Protein AF-X1QG13-F1 (afdb_monomer_lite)

Radius of gyration: 11.87 Å; chains: 1; bounding box: 27×34×22 Å

Sequence (76 aa):
MAYYLKYSLTKLGEELYGLEHIRWGKQLWAMCKVRKDHVCVITGKPIKKGEDAYRPITNGGNRYERISPEFFEVNK

Organism: NCBI:txid412755

Foldseek 3Di:
DDPPQPKDWDDPDPFKIWIAHPVPGTFIWGKDQAQAWAAAPPPRHIDGHRGIWIATPDPDPRRPHTHHPVVVVVVD

Structure (mmCIF, N/CA/C/O backbone):
data_AF-X1QG13-F1
#
_entry.id   AF-X1QG13-F1
#
loop_
_atom_site.group_PDB
_atom_site.id
_atom_site.type_symbol
_atom_site.label_atom_id
_atom_site.label_alt_id
_atom_site.label_comp_id
_atom_site.label_asym_id
_atom_site.label_entity_id
_atom_site.label_seq_id
_atom_site.pdbx_PDB_ins_code
_atom_site.Cartn_x
_atom_site.Cartn_y
_atom_site.Cartn_z
_atom_site.occupancy
_atom_site.B_iso_or_equiv
_atom_site.auth_seq_id
_atom_site.auth_comp_id
_atom_site.auth_asym_id
_atom_site.auth_atom_id
_atom_site.pdbx_PDB_model_num
ATOM 1 N N . MET A 1 1 ? 5.380 -23.779 0.787 1.00 36.84 1 MET A N 1
ATOM 2 C CA . MET A 1 1 ? 5.756 -22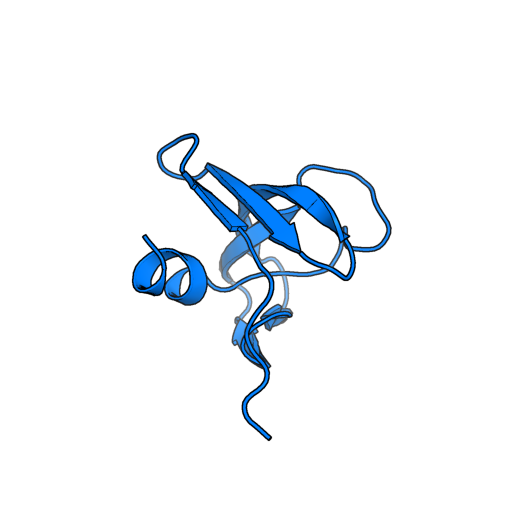.9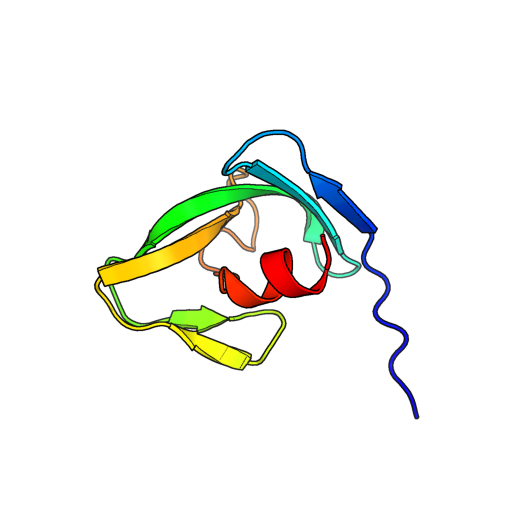62 -0.387 1.00 36.84 1 MET A CA 1
ATOM 3 C C . MET A 1 1 ? 5.836 -21.513 0.080 1.00 36.84 1 MET A C 1
ATOM 5 O O . MET A 1 1 ? 4.801 -20.886 0.259 1.00 36.84 1 MET A O 1
ATOM 9 N N . ALA A 1 2 ? 7.027 -21.029 0.437 1.00 36.28 2 ALA A N 1
ATOM 10 C CA . ALA A 1 2 ? 7.196 -19.651 0.893 1.00 36.28 2 ALA A CA 1
ATOM 11 C C . ALA A 1 2 ? 7.120 -18.735 -0.334 1.00 36.28 2 ALA A C 1
ATOM 13 O O . ALA A 1 2 ? 7.973 -18.806 -1.217 1.00 36.28 2 ALA A O 1
ATOM 14 N N . TYR A 1 3 ? 6.059 -17.937 -0.437 1.00 42.44 3 TYR A N 1
ATOM 15 C CA . TYR A 1 3 ? 5.951 -16.913 -1.468 1.00 42.44 3 TYR A CA 1
ATOM 16 C C . TYR A 1 3 ? 7.001 -15.844 -1.158 1.00 42.44 3 TYR A C 1
ATOM 18 O O . TYR A 1 3 ? 6.785 -14.991 -0.303 1.00 42.44 3 TYR A O 1
ATOM 26 N N . TYR A 1 4 ? 8.161 -15.921 -1.813 1.00 48.69 4 TYR A N 1
ATOM 27 C CA . TYR A 1 4 ? 9.130 -14.830 -1.818 1.00 48.69 4 TYR A CA 1
ATOM 28 C C . TYR A 1 4 ? 8.411 -13.598 -2.370 1.00 48.69 4 TYR A C 1
ATOM 30 O O . TYR A 1 4 ? 8.068 -13.547 -3.554 1.00 48.69 4 TYR A O 1
ATOM 38 N N . LEU A 1 5 ? 8.105 -12.646 -1.494 1.00 57.72 5 LEU A N 1
ATOM 39 C CA . LEU A 1 5 ? 7.457 -11.395 -1.850 1.00 57.72 5 LEU A CA 1
ATOM 40 C C . LEU A 1 5 ? 8.396 -10.622 -2.788 1.00 57.72 5 LEU A C 1
ATOM 42 O O . LEU A 1 5 ? 9.342 -9.977 -2.350 1.00 57.72 5 LEU A O 1
ATOM 46 N N . LYS A 1 6 ? 8.167 -10.736 -4.102 1.00 73.94 6 LYS A N 1
ATOM 47 C CA . LYS A 1 6 ? 8.886 -9.995 -5.150 1.00 73.94 6 LYS A CA 1
ATOM 48 C C . LYS A 1 6 ? 8.373 -8.558 -5.213 1.00 73.94 6 LYS A C 1
ATOM 50 O O . LYS A 1 6 ? 7.745 -8.169 -6.200 1.00 73.94 6 LYS A O 1
ATOM 55 N N . TYR A 1 7 ? 8.593 -7.793 -4.151 1.00 84.25 7 TYR A N 1
ATOM 56 C CA . TYR A 1 7 ? 8.464 -6.348 -4.224 1.00 84.25 7 TYR A CA 1
ATOM 57 C C . TYR A 1 7 ? 9.777 -5.656 -3.896 1.00 84.25 7 TYR A C 1
ATOM 59 O O . TYR A 1 7 ? 10.570 -6.151 -3.098 1.00 84.25 7 TYR A O 1
ATOM 67 N N . SER A 1 8 ? 9.989 -4.501 -4.518 1.00 88.69 8 SER A N 1
ATOM 68 C CA . SER A 1 8 ? 11.022 -3.553 -4.112 1.00 88.69 8 SER A CA 1
ATOM 69 C C . SER A 1 8 ? 10.337 -2.308 -3.554 1.00 88.69 8 SER A C 1
ATOM 71 O O . SER A 1 8 ? 9.333 -1.839 -4.100 1.00 88.69 8 SER A O 1
ATOM 73 N N . LEU A 1 9 ? 10.840 -1.813 -2.423 1.00 91.38 9 LEU A N 1
ATOM 74 C CA . LEU A 1 9 ? 10.327 -0.624 -1.758 1.00 91.38 9 LEU A CA 1
ATOM 75 C C . LEU A 1 9 ? 11.406 0.457 -1.743 1.00 91.38 9 LEU A C 1
ATOM 77 O O . LEU A 1 9 ? 12.576 0.189 -1.483 1.00 91.38 9 LEU A O 1
ATOM 81 N N . THR A 1 10 ? 11.020 1.696 -2.021 1.00 92.38 10 THR A N 1
ATOM 82 C CA . THR A 1 10 ? 11.902 2.860 -1.922 1.00 92.38 10 THR A CA 1
ATOM 83 C C . THR A 1 10 ? 11.151 3.987 -1.235 1.00 92.38 10 THR A C 1
ATOM 85 O O . THR A 1 10 ? 10.114 4.432 -1.725 1.00 92.38 10 THR A O 1
ATOM 88 N N . LYS A 1 11 ? 11.662 4.477 -0.104 1.00 92.56 11 LYS A N 1
ATOM 89 C CA . LYS A 1 11 ? 11.120 5.675 0.544 1.00 92.56 11 LYS A CA 1
ATOM 90 C C . LYS A 1 11 ? 11.580 6.914 -0.226 1.00 92.56 11 LYS A C 1
ATOM 92 O O . LYS A 1 11 ? 12.775 7.102 -0.427 1.00 92.56 11 LYS A O 1
ATOM 97 N N . LEU A 1 12 ? 10.633 7.737 -0.675 1.00 91.38 12 LEU A N 1
ATOM 98 C CA . LEU A 1 12 ? 10.898 8.925 -1.502 1.00 91.38 12 LEU A CA 1
ATOM 99 C C . LEU A 1 12 ? 10.574 10.239 -0.775 1.00 91.38 12 LEU A C 1
ATOM 101 O O . LEU A 1 12 ? 10.994 11.303 -1.214 1.00 91.38 12 LEU A O 1
ATOM 105 N N . GLY A 1 13 ? 9.834 10.164 0.3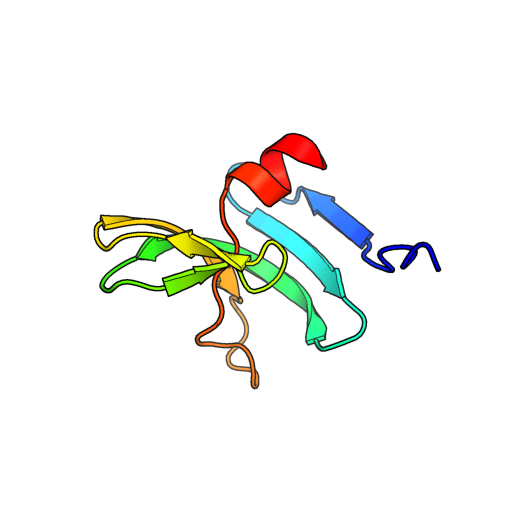31 1.00 90.56 13 GLY A N 1
ATOM 106 C CA . GLY A 1 13 ? 9.501 11.282 1.212 1.00 90.56 13 GLY A CA 1
ATOM 107 C C . GLY A 1 13 ? 8.930 10.769 2.534 1.00 90.56 13 GLY A C 1
ATOM 108 O O . GLY A 1 13 ? 8.932 9.562 2.783 1.00 90.56 13 GLY A O 1
ATOM 109 N N . GLU A 1 14 ? 8.434 11.662 3.389 1.00 88.38 14 GLU A N 1
ATOM 110 C CA . GLU A 1 14 ? 7.817 11.262 4.667 1.00 88.38 14 GLU A CA 1
ATOM 111 C C . GLU A 1 14 ? 6.590 10.366 4.455 1.00 88.38 14 GLU A C 1
ATOM 113 O O . GLU A 1 14 ? 6.480 9.308 5.073 1.00 88.38 14 GLU A O 1
ATOM 118 N N . GLU A 1 15 ? 5.744 10.737 3.494 1.00 92.12 15 GLU A N 1
ATOM 119 C CA . GLU A 1 15 ? 4.459 10.093 3.200 1.00 92.12 15 GLU A CA 1
ATOM 120 C C . GLU A 1 15 ? 4.374 9.562 1.756 1.00 92.12 15 GLU A C 1
ATOM 122 O O . GLU A 1 15 ? 3.287 9.387 1.196 1.00 92.12 15 GLU A O 1
ATOM 127 N N . LEU A 1 16 ? 5.530 9.318 1.128 1.00 93.75 16 LEU A N 1
ATOM 128 C CA . LEU A 1 16 ? 5.636 8.898 -0.268 1.00 93.75 16 LEU A CA 1
ATOM 129 C C . LEU A 1 16 ? 6.589 7.713 -0.430 1.00 93.75 16 LEU A C 1
ATOM 131 O O . LEU A 1 16 ? 7.772 7.794 -0.086 1.00 93.75 16 LEU A O 1
ATOM 135 N N . TYR A 1 17 ? 6.084 6.647 -1.049 1.00 94.44 17 TYR A N 1
ATOM 136 C CA . TYR A 1 17 ? 6.848 5.439 -1.346 1.00 94.44 17 TYR A CA 1
ATOM 137 C C . TYR A 1 17 ? 6.762 5.069 -2.823 1.00 94.44 17 TYR A C 1
ATOM 139 O O . TYR A 1 17 ? 5.711 5.176 -3.452 1.00 94.44 17 TYR A O 1
ATOM 147 N N . GLY A 1 18 ? 7.872 4.592 -3.372 1.00 93.81 18 GLY A N 1
ATOM 148 C CA . GLY A 1 18 ? 7.900 3.806 -4.596 1.00 93.81 18 GLY A CA 1
ATOM 149 C C . GLY A 1 18 ? 7.780 2.326 -4.250 1.00 93.81 18 GLY A C 1
ATOM 150 O O . GLY A 1 18 ? 8.551 1.831 -3.434 1.00 93.81 18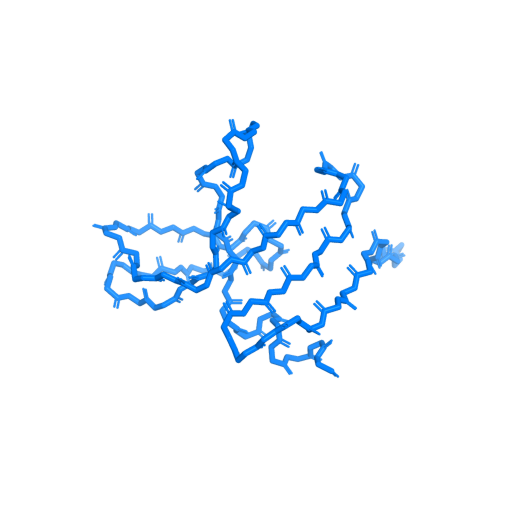 GLY A O 1
ATOM 151 N N . LEU A 1 19 ? 6.826 1.634 -4.866 1.00 91.81 19 LEU A N 1
ATOM 152 C CA . LEU A 1 19 ? 6.635 0.193 -4.743 1.00 91.81 19 LEU A CA 1
ATOM 153 C C . LEU A 1 19 ? 6.662 -0.421 -6.140 1.00 91.81 19 LEU A C 1
ATOM 155 O O . LEU A 1 19 ? 5.852 -0.060 -6.996 1.00 91.81 19 LEU A O 1
ATOM 159 N N . GLU A 1 20 ? 7.573 -1.357 -6.362 1.00 90.75 20 GLU A N 1
ATOM 160 C CA . GLU A 1 20 ? 7.533 -2.244 -7.516 1.00 90.75 20 GLU A CA 1
ATOM 161 C C . GLU A 1 20 ? 6.919 -3.565 -7.092 1.00 90.75 20 GLU A C 1
ATOM 163 O O . GLU A 1 20 ? 7.407 -4.212 -6.172 1.00 90.75 20 GLU A O 1
ATOM 168 N N . HIS A 1 21 ? 5.832 -3.960 -7.742 1.00 87.94 21 HIS A N 1
ATOM 169 C CA . HIS A 1 21 ? 5.129 -5.194 -7.427 1.00 87.94 21 HIS A CA 1
ATOM 170 C C . HIS A 1 21 ? 4.770 -5.921 -8.717 1.00 87.94 21 HIS A C 1
ATOM 172 O O . HIS A 1 21 ? 4.338 -5.291 -9.682 1.00 87.94 21 HIS A O 1
ATOM 178 N N . ILE A 1 22 ? 4.860 -7.252 -8.724 1.00 87.19 22 ILE A N 1
ATOM 179 C CA . ILE A 1 22 ? 4.609 -8.071 -9.923 1.00 87.19 22 ILE A CA 1
ATOM 180 C C . ILE A 1 22 ? 3.256 -7.780 -10.597 1.00 87.19 22 ILE A C 1
ATOM 182 O O . ILE A 1 22 ? 3.140 -7.864 -11.815 1.00 87.19 22 ILE A O 1
ATOM 186 N N . ARG A 1 23 ? 2.234 -7.404 -9.816 1.00 85.38 23 ARG A N 1
ATOM 187 C CA . ARG A 1 23 ? 0.882 -7.120 -10.324 1.00 85.38 23 ARG A CA 1
ATOM 188 C C . ARG A 1 23 ? 0.724 -5.727 -10.941 1.00 85.38 23 ARG A C 1
ATOM 190 O O . ARG A 1 23 ? -0.117 -5.558 -11.817 1.00 85.38 23 ARG A O 1
ATOM 197 N N . TRP A 1 24 ? 1.469 -4.730 -10.466 1.00 85.69 24 TRP A N 1
ATOM 198 C CA . TRP A 1 24 ? 1.241 -3.319 -10.831 1.00 85.69 24 TRP A CA 1
ATOM 199 C C . TRP A 1 24 ? 2.453 -2.650 -11.479 1.00 85.69 24 TRP A C 1
ATOM 201 O O . TRP A 1 24 ? 2.363 -1.492 -11.884 1.00 85.69 24 TRP A O 1
ATOM 211 N N . GLY A 1 25 ? 3.578 -3.361 -11.567 1.00 88.38 25 GLY A N 1
ATOM 212 C CA . GLY A 1 25 ? 4.868 -2.783 -11.910 1.00 88.38 25 GLY A CA 1
ATOM 213 C C . GLY A 1 25 ? 5.324 -1.774 -10.859 1.00 88.38 25 GLY A C 1
ATOM 214 O O . GLY A 1 25 ? 4.945 -1.850 -9.687 1.00 88.38 25 GLY A O 1
ATOM 215 N N . LYS A 1 26 ? 6.145 -0.819 -11.296 1.00 90.69 26 LYS A N 1
ATOM 216 C CA . LYS A 1 26 ? 6.651 0.280 -10.472 1.00 90.69 26 LYS A CA 1
ATOM 217 C C . LYS A 1 26 ? 5.615 1.394 -10.361 1.00 90.69 26 LYS A C 1
ATOM 219 O O . LYS A 1 26 ? 5.206 1.968 -11.369 1.00 90.69 26 LYS A O 1
ATOM 224 N N . GLN A 1 27 ? 5.230 1.739 -9.136 1.00 92.00 27 GLN A N 1
ATOM 225 C CA . GLN A 1 27 ? 4.264 2.798 -8.868 1.00 92.00 27 GLN A CA 1
ATOM 226 C C . GLN A 1 27 ? 4.591 3.604 -7.615 1.00 92.00 27 GLN A C 1
ATOM 228 O O . GLN A 1 27 ? 5.245 3.125 -6.693 1.00 92.00 27 GLN A O 1
ATOM 233 N N . LEU A 1 28 ? 4.078 4.833 -7.577 1.00 94.19 28 LEU A N 1
ATOM 234 C CA . LEU A 1 28 ? 4.146 5.707 -6.413 1.00 94.19 28 LEU A CA 1
ATOM 235 C C . LEU A 1 28 ? 2.885 5.589 -5.565 1.00 94.19 28 LEU A C 1
ATOM 237 O O . LEU A 1 28 ? 1.773 5.589 -6.097 1.00 94.19 28 LEU A O 1
ATOM 241 N N . TRP A 1 29 ? 3.081 5.567 -4.254 1.00 94.62 29 TRP A N 1
ATOM 242 C CA . TRP A 1 29 ? 2.056 5.418 -3.237 1.00 94.62 29 TRP A CA 1
ATOM 243 C C . TRP A 1 29 ? 2.166 6.562 -2.235 1.00 94.62 29 TRP A C 1
ATOM 245 O O . TRP A 1 29 ? 3.193 6.711 -1.575 1.00 94.62 29 TRP A O 1
ATOM 255 N N . ALA A 1 30 ? 1.110 7.365 -2.137 1.00 95.88 30 ALA A N 1
ATOM 256 C CA . ALA A 1 30 ? 1.031 8.506 -1.230 1.00 95.88 30 ALA A CA 1
ATOM 257 C C . ALA A 1 30 ? 0.022 8.247 -0.114 1.00 95.88 30 ALA A C 1
ATOM 259 O O . ALA A 1 30 ? -1.021 7.624 -0.353 1.00 95.88 30 ALA A O 1
ATOM 260 N N . MET A 1 31 ? 0.318 8.759 1.078 1.00 96.00 31 MET A N 1
ATOM 261 C CA . MET A 1 31 ? -0.586 8.695 2.221 1.00 96.00 31 MET A CA 1
ATOM 262 C C . MET A 1 31 ? -1.879 9.473 1.949 1.00 96.00 31 MET A C 1
ATOM 264 O O . MET A 1 31 ? -1.916 10.476 1.231 1.00 96.00 31 MET A O 1
ATOM 268 N N . CYS A 1 32 ? -2.985 8.957 2.468 1.00 95.50 32 CYS A N 1
ATOM 269 C CA . CYS A 1 32 ? -4.294 9.574 2.375 1.00 95.50 32 CYS A CA 1
ATOM 270 C C . CYS A 1 32 ? -5.213 9.064 3.484 1.00 95.50 32 CYS A C 1
ATOM 272 O O . CYS A 1 32 ? -5.101 7.923 3.931 1.00 95.50 32 CYS A O 1
ATOM 274 N N . LYS A 1 33 ? -6.206 9.879 3.837 1.00 96.75 33 LYS A N 1
ATOM 275 C CA . LYS A 1 33 ? -7.282 9.475 4.740 1.00 96.75 33 LYS A CA 1
ATOM 276 C C . LYS A 1 33 ? -8.397 8.775 3.970 1.00 96.75 33 LYS A C 1
ATOM 278 O O . LYS A 1 33 ? -8.943 9.336 3.006 1.00 96.75 33 LYS A O 1
ATOM 283 N N . VAL A 1 34 ? -8.755 7.552 4.360 1.00 96.31 34 VAL A N 1
ATOM 284 C CA . VAL A 1 34 ? -9.782 6.792 3.637 1.00 96.31 34 VAL A CA 1
ATOM 285 C C . VAL A 1 34 ? -11.192 7.294 3.949 1.00 96.31 34 VAL A C 1
ATOM 287 O O . VAL A 1 34 ? -11.538 7.628 5.080 1.00 96.31 34 VAL A O 1
ATOM 290 N N . ARG A 1 35 ? -12.047 7.342 2.922 1.00 95.75 35 ARG A N 1
ATOM 291 C CA . ARG A 1 35 ? -13.427 7.866 3.023 1.00 95.75 35 ARG A CA 1
ATOM 292 C C . ARG A 1 35 ? -14.486 6.778 3.232 1.00 95.75 35 ARG A C 1
ATOM 294 O O . ARG A 1 35 ? -15.648 7.098 3.477 1.00 95.75 35 ARG A O 1
ATOM 301 N N . LYS A 1 36 ? -14.090 5.510 3.123 1.00 95.19 36 LYS A N 1
ATOM 302 C CA . LYS A 1 36 ? -14.907 4.304 3.303 1.00 95.19 36 LYS A CA 1
ATOM 303 C C . LYS A 1 36 ? -14.016 3.162 3.790 1.00 95.19 36 LYS A C 1
ATOM 305 O O . LYS A 1 36 ? -12.798 3.307 3.750 1.00 95.19 36 LYS A O 1
ATOM 310 N N . ASP A 1 37 ? -14.617 2.058 4.209 1.00 97.06 37 ASP A N 1
ATOM 311 C CA . ASP A 1 37 ? -13.873 0.853 4.572 1.00 97.06 37 ASP A CA 1
ATOM 312 C C . ASP A 1 37 ? -13.153 0.268 3.346 1.00 97.06 37 ASP A C 1
ATOM 314 O O . ASP A 1 37 ? -13.668 0.269 2.221 1.00 97.06 37 ASP A O 1
ATOM 318 N N . HIS A 1 38 ? -11.941 -0.218 3.582 1.00 96.81 38 HIS A N 1
ATOM 319 C CA . HIS A 1 38 ? -11.061 -0.847 2.611 1.00 96.81 38 HIS A CA 1
ATOM 320 C C . HIS A 1 38 ? -10.398 -2.082 3.224 1.00 96.81 38 HIS A C 1
ATOM 322 O O . HIS A 1 38 ? -10.489 -2.353 4.420 1.00 96.81 38 HIS A O 1
ATOM 328 N N . VAL A 1 39 ? -9.699 -2.827 2.377 1.00 96.44 39 VAL A N 1
ATOM 329 C CA . VAL A 1 39 ? -8.822 -3.920 2.779 1.00 96.44 39 VAL A CA 1
ATOM 330 C C . VAL A 1 39 ? -7.456 -3.652 2.163 1.00 96.44 39 VAL A C 1
ATOM 332 O O . VAL A 1 39 ? -7.371 -3.268 0.992 1.00 96.44 39 VAL A O 1
ATOM 335 N N . CYS A 1 40 ? -6.398 -3.811 2.954 1.00 94.75 40 CYS A N 1
ATOM 336 C CA . CYS A 1 40 ? -5.028 -3.715 2.482 1.00 94.75 40 CYS A CA 1
ATOM 337 C C . CYS A 1 40 ? -4.788 -4.776 1.407 1.00 94.75 40 CYS A C 1
ATOM 339 O O . CYS A 1 40 ? -4.914 -5.970 1.671 1.00 94.75 40 CYS A O 1
ATOM 341 N N . VAL A 1 41 ? -4.416 -4.351 0.202 1.00 93.06 41 VAL A N 1
ATOM 342 C CA . VAL A 1 41 ? -4.261 -5.268 -0.935 1.00 93.06 41 VAL A CA 1
ATOM 343 C C . VAL A 1 41 ? -3.053 -6.204 -0.794 1.00 93.06 41 VAL A C 1
ATOM 345 O O . VAL A 1 41 ? -3.017 -7.251 -1.433 1.00 93.06 41 VAL A O 1
ATOM 348 N N . ILE A 1 42 ? -2.079 -5.851 0.052 1.00 90.44 42 ILE A N 1
ATOM 349 C CA . ILE A 1 42 ? -0.898 -6.683 0.315 1.00 90.44 42 ILE A CA 1
ATOM 350 C C . ILE A 1 42 ? -1.123 -7.620 1.503 1.00 90.44 42 ILE A C 1
ATOM 352 O O . ILE A 1 42 ? -0.892 -8.819 1.395 1.00 90.44 42 ILE A O 1
ATOM 356 N N . THR A 1 43 ? -1.563 -7.085 2.644 1.00 90.38 43 THR A N 1
ATOM 357 C CA . THR A 1 43 ? -1.621 -7.844 3.906 1.00 90.38 43 THR A CA 1
ATOM 358 C C . THR A 1 43 ? -2.999 -8.427 4.209 1.00 90.38 43 THR A C 1
ATOM 360 O O . THR A 1 43 ? -3.135 -9.197 5.155 1.00 90.38 43 THR A O 1
ATOM 363 N N . GLY A 1 44 ? -4.041 -8.038 3.467 1.00 92.38 44 GLY A N 1
ATOM 364 C CA . GLY A 1 44 ? -5.426 -8.430 3.741 1.00 92.38 44 GLY A CA 1
ATOM 365 C C . GLY A 1 44 ? -6.033 -7.781 4.991 1.00 92.38 44 GLY A C 1
ATOM 366 O O . GLY A 1 44 ? -7.182 -8.064 5.327 1.00 92.38 44 GLY A O 1
ATOM 367 N N . LYS A 1 45 ? -5.297 -6.906 5.689 1.00 92.31 45 LYS A N 1
ATOM 368 C CA . LYS A 1 45 ? -5.788 -6.247 6.904 1.00 92.31 45 LYS A CA 1
ATOM 369 C C . LYS A 1 45 ? -6.930 -5.270 6.594 1.00 92.31 45 LYS A C 1
ATOM 371 O O . LYS A 1 45 ? -6.837 -4.536 5.606 1.00 92.31 45 LYS A O 1
ATOM 376 N N . PRO A 1 46 ? -7.992 -5.228 7.415 1.00 96.62 46 PRO A N 1
ATOM 377 C CA . PRO A 1 46 ? -9.044 -4.231 7.264 1.00 96.62 46 PRO A CA 1
ATOM 378 C C . PRO A 1 46 ? -8.491 -2.825 7.532 1.00 96.62 46 PRO A C 1
ATOM 380 O O . PRO A 1 46 ? -7.659 -2.645 8.414 1.00 96.62 46 PRO A O 1
ATOM 383 N N . ILE A 1 47 ? -8.973 -1.847 6.766 1.00 97.38 47 ILE A N 1
ATOM 384 C CA . ILE A 1 47 ? -8.693 -0.417 6.930 1.00 97.38 47 ILE A CA 1
ATOM 385 C C . ILE A 1 47 ? -10.050 0.276 7.055 1.00 97.38 47 ILE A C 1
ATOM 387 O O . ILE A 1 47 ? -10.869 0.218 6.131 1.00 97.38 47 ILE A O 1
ATOM 391 N N . LYS A 1 48 ? -10.326 0.899 8.194 1.00 97.50 48 LYS A N 1
ATOM 392 C CA . LYS A 1 48 ? -11.624 1.513 8.493 1.00 97.50 48 LYS A CA 1
ATOM 393 C C . LYS A 1 48 ? -11.724 2.934 7.969 1.00 97.50 48 LYS A C 1
ATOM 395 O O . LYS A 1 48 ? -10.737 3.654 7.848 1.00 97.50 48 LYS A O 1
ATOM 400 N N . LYS A 1 49 ? -12.949 3.364 7.652 1.00 97.31 49 LYS A N 1
ATOM 401 C CA . LYS A 1 49 ? -13.235 4.755 7.280 1.00 97.31 49 LYS A CA 1
ATOM 402 C C . LYS A 1 49 ? -12.619 5.726 8.298 1.00 97.31 49 LYS A C 1
ATOM 404 O O . LYS A 1 49 ? -12.889 5.630 9.489 1.00 97.31 49 LYS A O 1
ATOM 409 N N . GLY A 1 50 ? -11.881 6.716 7.802 1.00 96.06 50 GLY A N 1
ATOM 410 C CA . GLY A 1 50 ? -11.199 7.710 8.625 1.00 96.06 50 GLY A CA 1
ATOM 411 C C . GLY A 1 50 ? -9.790 7.316 9.064 1.00 96.06 50 GLY A C 1
ATOM 412 O O . GLY A 1 50 ? -9.109 8.179 9.603 1.00 96.06 50 GLY A O 1
ATOM 413 N N . GLU A 1 51 ? -9.334 6.090 8.809 1.00 96.94 51 GLU A N 1
ATOM 414 C CA . GLU A 1 51 ? -7.934 5.708 9.014 1.00 96.94 51 GLU A CA 1
ATOM 415 C C . GLU A 1 51 ? -7.042 6.204 7.871 1.00 96.94 51 GLU A C 1
ATOM 417 O O . GLU A 1 51 ? -7.510 6.565 6.780 1.00 96.94 51 GLU A O 1
ATOM 422 N N . ASP A 1 52 ? -5.739 6.203 8.126 1.00 97.12 52 ASP A N 1
ATOM 423 C CA . ASP A 1 52 ? -4.742 6.503 7.114 1.00 97.12 52 ASP A CA 1
ATOM 424 C C . ASP A 1 52 ? -4.369 5.250 6.324 1.00 97.12 52 ASP A C 1
ATOM 426 O O . ASP A 1 52 ? -4.278 4.139 6.846 1.00 97.12 52 ASP A O 1
ATOM 430 N N . ALA A 1 53 ? -4.146 5.435 5.029 1.00 97.12 53 ALA A N 1
ATOM 431 C CA . ALA A 1 53 ? -3.664 4.404 4.129 1.00 97.12 53 ALA A CA 1
ATOM 432 C C . ALA A 1 53 ? -2.899 5.029 2.970 1.00 97.12 53 ALA A C 1
ATOM 434 O O . ALA A 1 53 ? -3.044 6.209 2.661 1.00 97.12 53 ALA A O 1
ATOM 435 N N . TYR A 1 54 ? -2.147 4.212 2.253 1.00 96.25 54 TYR A N 1
ATOM 436 C CA . TYR A 1 54 ? -1.475 4.635 1.038 1.00 96.25 54 TYR A CA 1
ATOM 437 C C . TYR A 1 54 ? -2.326 4.293 -0.180 1.00 96.25 54 TYR A C 1
ATOM 439 O O . TYR A 1 54 ? -2.868 3.187 -0.295 1.00 96.25 54 TYR A O 1
ATOM 447 N N . ARG A 1 55 ? -2.441 5.248 -1.104 1.00 95.44 55 ARG A N 1
ATOM 448 C CA . ARG A 1 55 ? -3.106 5.082 -2.401 1.00 95.44 55 ARG A CA 1
ATOM 449 C C . ARG A 1 55 ? -2.094 5.235 -3.534 1.00 95.44 55 ARG A C 1
ATOM 451 O O . ARG A 1 55 ? -1.178 6.051 -3.400 1.00 95.44 55 ARG A O 1
ATOM 458 N N . PRO A 1 56 ? -2.275 4.544 -4.667 1.00 95.31 56 PRO A N 1
ATOM 459 C CA . PRO A 1 56 ? -1.437 4.799 -5.820 1.00 95.31 56 PRO A CA 1
ATOM 460 C C . PRO A 1 56 ? -1.739 6.199 -6.366 1.00 95.31 56 PRO A C 1
ATOM 462 O O . PRO A 1 56 ? -2.895 6.630 -6.421 1.00 95.31 56 PRO A O 1
ATOM 465 N N . ILE A 1 57 ? -0.690 6.921 -6.754 1.00 92.88 57 ILE A N 1
ATOM 466 C CA . ILE A 1 57 ? -0.812 8.247 -7.380 1.00 92.88 57 ILE A CA 1
ATOM 467 C C . ILE A 1 57 ? -1.264 8.107 -8.836 1.00 92.88 57 ILE A C 1
ATOM 469 O O . ILE A 1 57 ? -1.954 8.972 -9.371 1.00 92.88 57 ILE A O 1
ATOM 473 N N . THR A 1 58 ? -0.889 7.003 -9.482 1.00 85.12 58 THR A N 1
ATOM 474 C CA . THR A 1 58 ? -1.238 6.752 -10.880 1.00 85.12 58 THR A CA 1
ATOM 475 C C . THR A 1 58 ? -2.709 6.351 -11.022 1.00 85.12 58 THR A C 1
ATOM 477 O O . THR A 1 58 ? -3.252 5.605 -10.207 1.00 85.12 58 THR A O 1
ATOM 480 N N . ASN A 1 59 ? -3.362 6.804 -12.096 1.00 74.88 59 ASN A N 1
ATOM 481 C CA . ASN A 1 59 ? -4.749 6.450 -12.429 1.00 74.88 59 ASN A CA 1
ATOM 482 C C . ASN A 1 59 ? -4.877 5.057 -13.084 1.00 74.88 59 ASN A C 1
ATOM 484 O O . ASN A 1 59 ? -5.752 4.838 -13.919 1.00 74.88 59 ASN A O 1
ATOM 488 N N . GLY A 1 60 ? -3.999 4.119 -12.723 1.00 76.81 60 GLY A N 1
ATOM 489 C CA . GLY A 1 60 ? -3.988 2.762 -13.265 1.00 76.81 60 GLY A CA 1
ATOM 490 C C . GLY A 1 60 ? -5.120 1.874 -12.734 1.00 76.81 60 GLY A C 1
ATOM 491 O O . GLY A 1 60 ? -5.972 2.291 -11.944 1.00 76.81 60 GLY A O 1
ATOM 492 N N . GLY A 1 61 ? -5.100 0.599 -13.136 1.00 79.38 61 GLY A N 1
ATOM 493 C CA . GLY A 1 61 ? -6.098 -0.405 -12.736 1.00 79.38 61 GLY A CA 1
ATOM 494 C C . GLY A 1 61 ? -6.202 -0.653 -11.223 1.00 79.38 61 GLY A C 1
ATOM 495 O O . GLY A 1 61 ? -7.190 -1.213 -10.761 1.00 79.38 61 GLY A O 1
ATOM 496 N N . ASN A 1 62 ? -5.232 -0.189 -10.434 1.00 86.44 62 ASN A N 1
ATOM 497 C CA . ASN A 1 62 ? -5.219 -0.292 -8.978 1.00 86.44 62 ASN A CA 1
ATOM 498 C C . ASN A 1 62 ? -5.607 1.001 -8.239 1.00 86.44 62 ASN A C 1
ATOM 500 O O . ASN A 1 62 ? -5.453 1.074 -7.024 1.00 86.44 62 ASN A O 1
ATOM 504 N N . ARG A 1 63 ? -6.179 2.009 -8.916 1.00 86.69 63 ARG A N 1
ATOM 505 C CA . ARG A 1 63 ? -6.584 3.307 -8.317 1.00 86.69 63 ARG A CA 1
ATOM 506 C C . ARG A 1 63 ? -7.423 3.219 -7.024 1.00 86.69 63 ARG A C 1
ATOM 508 O O . ARG A 1 63 ? -7.450 4.145 -6.206 1.00 86.69 63 ARG A O 1
ATOM 515 N N . TYR A 1 64 ? -8.141 2.114 -6.838 1.00 88.88 64 TYR A N 1
ATOM 516 C CA . TYR A 1 64 ? -9.005 1.862 -5.681 1.00 88.88 64 TYR A CA 1
ATOM 517 C C . TYR A 1 64 ? -8.361 1.029 -4.576 1.00 88.88 64 TYR A C 1
ATOM 519 O O . TYR A 1 64 ? -8.944 0.902 -3.499 1.00 8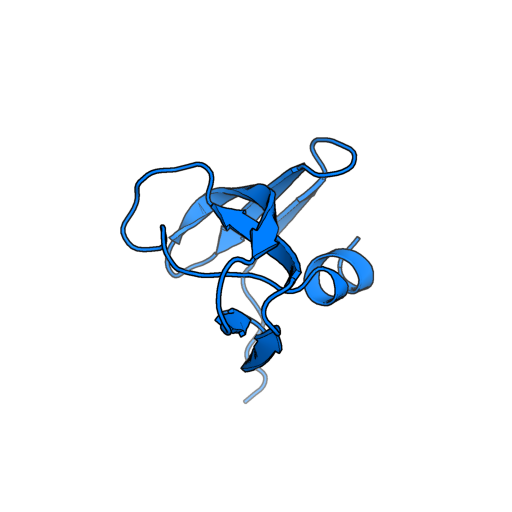8.88 64 TYR A O 1
ATOM 527 N N . GLU A 1 65 ? -7.178 0.484 -4.828 1.00 93.00 65 GLU A N 1
ATOM 528 C CA . GLU A 1 65 ? -6.456 -0.335 -3.868 1.00 93.00 65 GLU A CA 1
ATOM 529 C C . GLU A 1 65 ? -5.823 0.547 -2.792 1.00 93.00 65 GLU A C 1
ATOM 531 O O . GLU A 1 65 ? -5.500 1.722 -3.012 1.00 93.00 65 GLU A O 1
ATOM 536 N N . ARG A 1 66 ? -5.717 -0.010 -1.588 1.00 95.88 66 ARG A N 1
ATOM 537 C CA . ARG A 1 66 ? -5.136 0.654 -0.424 1.00 95.88 66 ARG A CA 1
ATOM 538 C C . ARG A 1 66 ? -4.099 -0.255 0.195 1.00 95.88 66 ARG A C 1
ATOM 540 O O . ARG A 1 66 ? -4.275 -1.470 0.198 1.00 95.88 66 ARG A O 1
ATOM 547 N N . ILE A 1 67 ? -3.042 0.345 0.721 1.00 95.25 67 ILE A N 1
ATOM 548 C CA . ILE A 1 67 ? -2.024 -0.353 1.501 1.00 95.25 67 ILE A CA 1
ATOM 549 C C . ILE A 1 67 ? -1.999 0.268 2.896 1.00 95.25 67 ILE A C 1
ATOM 551 O O . ILE A 1 67 ? -1.994 1.492 3.029 1.00 95.25 67 ILE A O 1
ATOM 555 N N . SER A 1 68 ? -2.041 -0.571 3.930 1.00 95.19 68 SER A N 1
ATOM 556 C CA . SER A 1 68 ? -2.009 -0.118 5.320 1.00 95.19 68 SER A CA 1
ATOM 557 C C . SER A 1 68 ? -0.653 0.524 5.650 1.00 95.19 68 SER A C 1
AT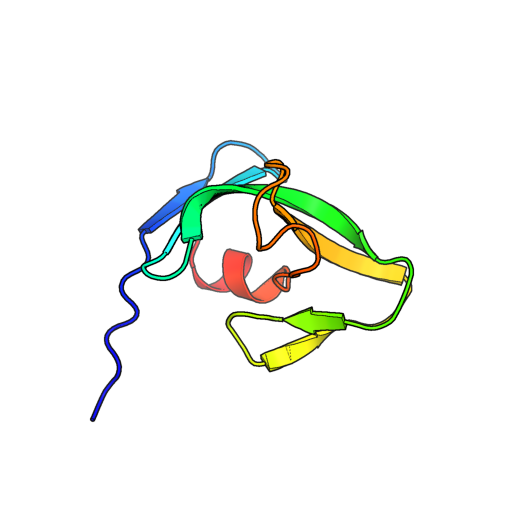OM 559 O O . SER A 1 68 ? 0.369 0.056 5.142 1.00 95.19 68 SER A O 1
ATOM 561 N N . PRO A 1 69 ? -0.597 1.551 6.518 1.00 93.50 69 PRO A N 1
ATOM 562 C CA . PRO A 1 69 ? 0.667 2.168 6.926 1.00 93.50 69 PRO A CA 1
ATOM 563 C C . PRO A 1 69 ? 1.654 1.168 7.532 1.00 93.50 69 PRO A C 1
ATOM 565 O O . PRO A 1 69 ? 2.835 1.186 7.195 1.00 93.50 69 PRO A O 1
ATOM 568 N N . GLU A 1 70 ? 1.136 0.215 8.309 1.00 91.44 70 GLU A N 1
ATOM 569 C CA . GLU A 1 70 ? 1.906 -0.866 8.927 1.00 91.44 70 GLU A CA 1
ATOM 570 C C . GLU A 1 70 ? 2.771 -1.645 7.920 1.00 91.44 70 GLU A C 1
ATOM 572 O O . GLU A 1 70 ? 3.896 -2.023 8.233 1.00 91.44 70 GLU A O 1
ATOM 577 N N . PHE A 1 71 ? 2.289 -1.857 6.687 1.00 90.94 71 PHE A N 1
ATOM 578 C CA . PHE A 1 71 ? 3.083 -2.545 5.666 1.00 90.94 71 PHE A CA 1
ATOM 579 C C . PHE A 1 71 ? 4.381 -1.787 5.367 1.00 90.94 71 PHE A C 1
ATOM 581 O O . PHE A 1 71 ? 5.443 -2.399 5.288 1.00 90.94 71 PHE A O 1
ATOM 588 N N . PHE A 1 72 ? 4.305 -0.463 5.226 1.00 86.69 72 PHE A N 1
ATOM 589 C CA . PHE A 1 72 ? 5.482 0.357 4.961 1.00 86.69 72 PHE A CA 1
ATOM 590 C C . PHE A 1 72 ? 6.362 0.494 6.199 1.00 86.69 72 PHE A C 1
ATOM 592 O O . PHE A 1 72 ? 7.574 0.523 6.061 1.00 86.69 72 PHE A O 1
ATOM 599 N N . GLU A 1 73 ? 5.789 0.542 7.402 1.00 84.50 73 GLU A N 1
ATOM 600 C CA . GLU A 1 73 ? 6.558 0.632 8.650 1.00 84.50 73 GLU A CA 1
ATOM 601 C C . GLU A 1 73 ? 7.419 -0.601 8.918 1.00 84.50 73 GLU A C 1
ATOM 603 O O . GLU A 1 73 ? 8.570 -0.452 9.315 1.00 84.50 73 GLU A O 1
ATOM 608 N N . VAL A 1 74 ? 6.891 -1.798 8.649 1.00 84.12 74 VAL A N 1
ATOM 609 C CA . VAL A 1 74 ? 7.617 -3.065 8.838 1.00 84.12 74 VAL A CA 1
ATOM 610 C C . VAL A 1 74 ? 8.702 -3.282 7.772 1.00 84.12 74 VAL A C 1
ATOM 612 O O . VAL A 1 74 ? 9.636 -4.043 8.000 1.00 84.12 74 VAL A O 1
ATOM 615 N N . ASN A 1 75 ? 8.595 -2.621 6.615 1.00 78.56 75 ASN A N 1
ATOM 616 C CA . ASN A 1 75 ? 9.486 -2.816 5.464 1.00 78.56 75 ASN A CA 1
ATOM 617 C C . ASN A 1 75 ? 10.394 -1.604 5.169 1.00 78.56 75 ASN A C 1
ATOM 619 O O . ASN A 1 75 ? 10.933 -1.518 4.065 1.00 78.56 75 ASN A O 1
ATOM 623 N N . LYS A 1 76 ? 10.517 -0.662 6.115 1.00 65.00 76 LYS A N 1
ATOM 624 C CA . LYS A 1 76 ? 11.414 0.505 6.029 1.00 65.00 76 LYS A CA 1
ATOM 625 C C . LYS A 1 76 ? 12.890 0.124 6.042 1.00 65.00 76 LYS A C 1
ATOM 627 O O . LYS A 1 76 ? 13.247 -0.854 6.731 1.00 65.00 76 LYS A O 1
#

pLDDT: mean 87.91, std 13.23, range [36.28, 97.5]

Secondary structure (DSSP, 8-state):
------EEEEE-SSSEEEEEETTTEEEEEEEEE-SS-EEBTTT--EE-TT-EEEEESS-STTTT-BB-HHHHHHT-